Protein AF-D3JKY7-F1 (afdb_monomer)

Radius of gyration: 18.16 Å; Cα contacts (8 Å, |Δi|>4): 196; chains: 1; bounding box: 52×33×59 Å

InterPro domains:
  IPR005066 Moybdenum cofactor oxidoreductase, dimerisation [PF03404] (9-103)
  IPR008335 Eukaryotic molybdopterin oxidoreductase [PR00407] (11-23)
  IPR008335 Eukaryotic molybdopterin oxidoreductase [PR00407] (40-54)
  IPR008335 Eukaryotic molybdopterin oxidoreductase [PR00407] (54-66)
  IPR008335 Eukaryotic molybdopterin oxidoreductase [PR00407] (85-95)
  IPR014756 Immunoglobulin E-set [SSF81296] (13-99)

pLDDT: mean 76.81, std 24.16, range [24.81, 97.75]

Structure (mmCIF, N/CA/C/O backbone):
data_AF-D3JKY7-F1
#
_entry.id   AF-D3JKY7-F1
#
loop_
_atom_site.group_PDB
_atom_site.id
_atom_site.type_symbol
_atom_site.label_atom_id
_atom_site.label_alt_id
_atom_site.label_comp_id
_atom_site.label_asym_id
_atom_site.label_entity_id
_atom_site.label_seq_id
_atom_site.pdbx_PDB_ins_code
_atom_site.Cartn_x
_atom_site.Cartn_y
_atom_site.Cartn_z
_atom_site.occupancy
_atom_site.B_iso_or_equiv
_atom_site.auth_seq_id
_atom_site.auth_comp_id
_atom_site.auth_asym_id
_atom_site.auth_atom_id
_atom_site.pdbx_PDB_model_num
ATOM 1 N N . GLY A 1 1 ? -4.398 -18.332 -36.628 1.00 73.25 1 GLY A N 1
ATOM 2 C CA . GLY A 1 1 ? -3.665 -18.446 -35.353 1.00 73.25 1 GLY A CA 1
ATOM 3 C C . GLY A 1 1 ? -4.667 -18.460 -34.222 1.00 73.25 1 GLY A C 1
ATOM 4 O O . GLY A 1 1 ? -5.600 -17.669 -34.265 1.00 73.25 1 GLY A O 1
ATOM 5 N N . GLY A 1 2 ? -4.541 -19.395 -33.279 1.00 88.50 2 GLY A N 1
ATOM 6 C CA . GLY A 1 2 ? -5.416 -19.464 -32.102 1.00 88.50 2 GLY A CA 1
ATOM 7 C C . GLY A 1 2 ? -5.162 -18.329 -31.103 1.00 88.50 2 GLY A C 1
ATOM 8 O O . GLY A 1 2 ? -4.278 -17.499 -31.310 1.00 88.50 2 GLY A O 1
ATOM 9 N N . TRP A 1 3 ? -5.923 -18.322 -30.006 1.00 89.12 3 TRP A N 1
ATOM 10 C CA . TRP A 1 3 ? -5.875 -17.305 -28.944 1.00 89.12 3 TRP A CA 1
ATOM 11 C C . TRP A 1 3 ? -4.460 -16.945 -28.465 1.00 89.12 3 TRP A C 1
ATOM 13 O O . TRP A 1 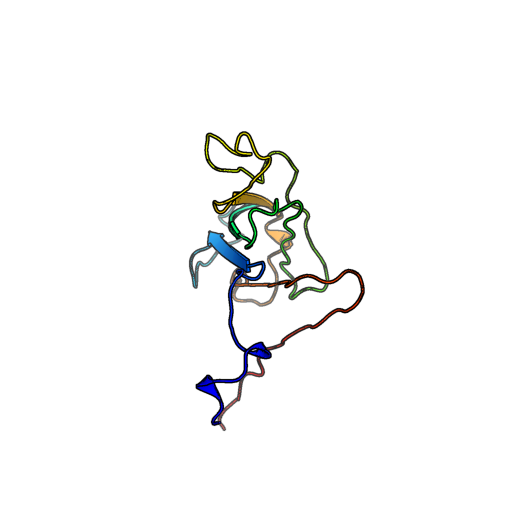3 ? -4.169 -15.771 -28.274 1.00 89.12 3 TRP A O 1
ATOM 23 N N . TRP A 1 4 ? -3.571 -17.935 -28.363 1.00 89.81 4 TRP A N 1
ATOM 24 C CA . TRP A 1 4 ? -2.210 -17.806 -27.829 1.00 89.81 4 TRP A CA 1
ATOM 25 C C . TRP A 1 4 ? -1.232 -16.963 -28.659 1.00 89.81 4 TRP A C 1
ATOM 27 O O . TRP A 1 4 ? -0.155 -16.644 -28.172 1.00 89.81 4 TRP A O 1
ATOM 37 N N . TYR A 1 5 ? -1.574 -16.613 -29.901 1.00 90.44 5 TYR A N 1
ATOM 38 C CA . TYR A 1 5 ? -0.668 -15.897 -30.813 1.00 90.44 5 TYR A CA 1
ATOM 39 C C . TYR A 1 5 ? -1.095 -14.453 -31.082 1.00 90.44 5 TYR A C 1
ATOM 41 O O . TYR A 1 5 ? -0.530 -13.797 -31.955 1.00 90.44 5 TYR A O 1
ATOM 49 N N . LYS A 1 6 ? -2.123 -13.964 -30.381 1.00 92.25 6 LYS A N 1
ATOM 50 C CA . LYS A 1 6 ? -2.589 -12.585 -30.519 1.00 92.25 6 LYS A CA 1
ATOM 51 C C . LYS A 1 6 ? -1.719 -11.670 -29.643 1.00 92.25 6 LYS A C 1
ATOM 53 O O . LYS A 1 6 ? -1.750 -11.831 -28.423 1.00 92.25 6 LYS A O 1
ATOM 58 N N . PRO A 1 7 ? -0.958 -10.727 -30.231 1.00 91.19 7 PRO A N 1
ATOM 59 C CA . PRO A 1 7 ? -0.037 -9.870 -29.481 1.00 91.19 7 PRO A CA 1
ATOM 60 C C . PRO A 1 7 ? -0.753 -8.988 -28.451 1.00 91.19 7 PRO A C 1
ATOM 62 O O . PRO A 1 7 ? -0.179 -8.687 -27.410 1.00 91.19 7 PRO A O 1
ATOM 65 N N . ASP A 1 8 ? -2.025 -8.665 -28.692 1.00 90.88 8 ASP A N 1
ATOM 66 C CA . ASP A 1 8 ? -2.865 -7.856 -27.800 1.00 90.88 8 ASP A CA 1
ATOM 67 C C . ASP A 1 8 ? -3.077 -8.481 -26.410 1.00 90.88 8 ASP A C 1
ATOM 69 O O . ASP A 1 8 ? -3.485 -7.792 -25.480 1.00 90.88 8 ASP A O 1
ATOM 73 N N . TYR A 1 9 ? -2.819 -9.785 -26.253 1.00 90.25 9 TYR A N 1
ATOM 74 C CA . TYR A 1 9 ? -2.988 -10.505 -24.985 1.00 90.25 9 TYR A CA 1
ATOM 75 C C . TYR A 1 9 ? -1.662 -10.798 -24.276 1.00 90.25 9 TYR A C 1
ATOM 77 O O . TYR A 1 9 ? -1.649 -11.492 -23.259 1.00 90.25 9 TYR A O 1
ATOM 85 N N . ILE A 1 10 ? -0.542 -10.284 -24.795 1.00 91.06 10 ILE A N 1
ATOM 86 C CA . ILE A 1 10 ? 0.754 -10.394 -24.126 1.00 91.06 10 ILE A CA 1
ATOM 87 C C . ILE A 1 10 ? 0.788 -9.396 -22.967 1.00 91.06 10 ILE A C 1
ATOM 89 O O . ILE A 1 10 ? 0.768 -8.181 -23.161 1.00 91.06 10 ILE A O 1
ATOM 93 N N . ILE A 1 11 ? 0.886 -9.919 -21.749 1.00 89.69 11 ILE A N 1
ATOM 94 C CA . ILE A 1 11 ? 1.051 -9.120 -20.536 1.00 89.69 11 ILE A CA 1
ATOM 95 C C . ILE A 1 11 ? 2.549 -8.892 -20.331 1.00 89.69 11 ILE A C 1
ATOM 97 O O . ILE A 1 11 ? 3.267 -9.805 -19.932 1.00 89.69 11 ILE A O 1
ATOM 101 N N . ASN A 1 12 ? 3.019 -7.681 -20.630 1.00 91.94 12 ASN A N 1
ATOM 102 C CA . ASN A 1 12 ? 4.411 -7.285 -20.386 1.00 91.94 12 ASN A CA 1
ATOM 103 C C . ASN A 1 12 ? 4.559 -6.581 -19.035 1.00 91.94 12 ASN A C 1
ATOM 105 O O . ASN A 1 12 ? 5.400 -6.948 -18.221 1.00 91.94 12 ASN A O 1
ATOM 109 N N . GLU A 1 13 ? 3.718 -5.574 -18.798 1.00 92.25 13 GLU A N 1
ATOM 110 C CA . GLU A 1 13 ? 3.752 -4.771 -17.583 1.00 92.25 13 GLU A CA 1
ATOM 111 C C . GLU A 1 13 ? 2.646 -5.196 -16.627 1.00 92.25 13 GLU A C 1
ATOM 113 O O . GLU A 1 13 ? 1.502 -5.399 -17.038 1.00 92.25 13 GLU A O 1
ATOM 118 N N . LEU A 1 14 ? 2.980 -5.277 -15.339 1.00 88.62 14 LEU A N 1
ATOM 119 C CA . LEU A 1 14 ? 1.982 -5.494 -14.298 1.00 88.62 14 LEU A CA 1
ATOM 120 C C . LEU A 1 14 ? 1.010 -4.308 -14.231 1.00 88.62 14 LEU A C 1
ATOM 122 O O . LEU A 1 14 ? 1.412 -3.139 -14.330 1.00 88.62 14 LEU A O 1
ATOM 126 N N . ASN A 1 15 ? -0.265 -4.617 -14.007 1.00 91.38 15 ASN A N 1
ATOM 127 C CA . ASN A 1 15 ? -1.246 -3.624 -13.592 1.00 91.38 15 ASN A CA 1
ATOM 128 C C . ASN A 1 15 ? -0.934 -3.131 -12.172 1.00 91.38 15 ASN A C 1
ATOM 130 O O . ASN A 1 15 ? -0.113 -3.709 -11.453 1.00 91.38 15 ASN A O 1
ATOM 134 N N . ILE A 1 16 ? -1.584 -2.040 -11.780 1.00 90.62 16 ILE A N 1
ATOM 135 C CA . ILE A 1 16 ? -1.522 -1.582 -10.396 1.00 90.62 16 ILE A CA 1
ATOM 136 C C . ILE A 1 16 ? -2.391 -2.484 -9.542 1.00 90.62 16 ILE A C 1
ATOM 138 O O . ILE A 1 16 ? -3.506 -2.820 -9.913 1.00 90.62 16 ILE A O 1
ATOM 142 N N . ASN A 1 17 ? -1.869 -2.896 -8.398 1.00 92.81 17 ASN A N 1
ATOM 143 C CA . ASN A 1 17 ? -2.588 -3.754 -7.476 1.00 92.81 17 ASN A CA 1
ATOM 144 C C . ASN A 1 17 ? -2.217 -3.392 -6.041 1.00 92.81 17 ASN A C 1
ATOM 146 O O . ASN A 1 17 ? -1.134 -2.870 -5.776 1.00 92.81 17 ASN A O 1
ATOM 150 N N . SER A 1 18 ? -3.119 -3.690 -5.116 1.00 93.38 18 SER A N 1
ATOM 151 C CA . SER A 1 18 ? -2.937 -3.487 -3.688 1.00 93.38 18 SER A CA 1
ATOM 152 C C . SER A 1 18 ? -3.655 -4.585 -2.915 1.00 93.38 18 SER A C 1
ATOM 154 O O . SER A 1 18 ? -4.693 -5.097 -3.349 1.00 93.38 18 SER A O 1
ATOM 156 N N . ALA A 1 19 ? -3.103 -4.946 -1.763 1.00 93.25 19 ALA A N 1
ATOM 157 C CA . ALA A 1 19 ? -3.724 -5.872 -0.834 1.00 93.25 19 ALA A CA 1
ATOM 158 C C . ALA A 1 19 ? -3.503 -5.421 0.609 1.00 93.25 19 ALA A C 1
ATOM 160 O O . ALA A 1 19 ? -2.458 -4.871 0.955 1.00 93.25 19 ALA A O 1
ATOM 161 N N . ILE A 1 20 ? -4.506 -5.694 1.438 1.00 92.81 20 ILE A N 1
ATOM 162 C CA . ILE A 1 20 ? -4.478 -5.482 2.884 1.00 92.81 20 ILE A CA 1
ATOM 163 C C . ILE A 1 20 ? -3.771 -6.686 3.520 1.00 92.81 20 ILE A C 1
ATOM 165 O O . ILE A 1 20 ? -4.128 -7.826 3.220 1.00 92.81 20 ILE A O 1
ATOM 169 N N . SER A 1 21 ? -2.772 -6.439 4.366 1.00 92.06 21 SER A N 1
ATOM 170 C CA . SER A 1 21 ? -2.093 -7.459 5.178 1.00 92.06 21 SER A CA 1
ATOM 171 C C . SER A 1 21 ? -2.602 -7.510 6.614 1.00 92.06 21 SER A C 1
ATOM 173 O O . SER A 1 21 ? -2.618 -8.590 7.199 1.00 92.06 21 SER A O 1
ATOM 175 N N . SER A 1 22 ? -3.009 -6.363 7.166 1.00 89.25 22 SER A N 1
ATOM 176 C CA . SER A 1 22 ? -3.681 -6.259 8.462 1.00 89.25 22 SER A CA 1
ATOM 177 C C . SER A 1 22 ? -4.914 -5.374 8.311 1.00 89.25 22 SER A C 1
ATOM 179 O O . SER A 1 22 ? -4.785 -4.265 7.776 1.00 89.25 22 SER A O 1
ATOM 181 N N . PRO A 1 23 ? -6.099 -5.824 8.739 1.00 89.38 23 PRO A N 1
ATOM 182 C CA . PRO A 1 23 ? -6.356 -7.039 9.517 1.00 89.38 23 PRO A CA 1
ATOM 183 C C . PRO A 1 23 ? -6.147 -8.339 8.748 1.00 89.38 23 PRO A C 1
ATOM 185 O O . PRO A 1 23 ? -6.231 -8.385 7.517 1.00 89.38 23 PRO A O 1
ATOM 188 N N . GLY A 1 24 ? -5.936 -9.414 9.504 1.00 84.25 24 GLY A N 1
ATOM 189 C CA . GLY A 1 24 ? -5.968 -10.770 8.981 1.00 84.25 24 GLY A CA 1
ATOM 190 C C . GLY A 1 24 ? -7.353 -11.146 8.444 1.00 84.25 24 GLY A C 1
ATOM 191 O O . GLY A 1 24 ? -8.388 -10.604 8.841 1.00 84.25 24 GLY A O 1
ATOM 192 N N . HIS A 1 25 ? -7.397 -12.120 7.533 1.00 80.25 25 HIS A N 1
ATOM 193 C CA . HIS A 1 25 ? -8.671 -12.633 7.035 1.00 80.25 25 HIS A CA 1
ATOM 194 C C . HIS A 1 25 ? -9.511 -13.209 8.184 1.00 80.25 25 HIS A C 1
ATOM 196 O O . HIS A 1 25 ? -9.107 -14.176 8.827 1.00 80.25 25 HIS A O 1
ATOM 202 N N . GLY A 1 26 ? -10.694 -12.631 8.407 1.00 77.75 26 GLY A N 1
ATOM 203 C CA . GLY A 1 26 ? -11.596 -13.052 9.479 1.00 77.75 26 GLY A CA 1
ATOM 204 C C . GLY A 1 26 ? -11.209 -12.540 10.867 1.00 77.75 26 GLY A C 1
ATOM 205 O O . GLY A 1 26 ? -11.767 -13.024 11.848 1.00 77.75 26 GLY A O 1
ATOM 206 N N . GLU A 1 27 ? -10.284 -11.581 10.966 1.00 80.75 27 GLU A N 1
ATOM 207 C CA . GLU A 1 27 ? -9.996 -10.903 12.228 1.00 80.75 27 GLU A CA 1
ATOM 208 C C . GLU A 1 27 ? -11.249 -10.194 12.759 1.00 80.75 27 GLU A C 1
ATOM 210 O O . GLU A 1 27 ? -11.989 -9.540 12.014 1.00 80.75 27 GLU A O 1
ATOM 215 N N . VAL A 1 28 ? -11.482 -10.355 14.061 1.00 81.12 28 VAL A N 1
ATOM 216 C CA . VAL A 1 28 ? -12.621 -9.783 14.777 1.00 81.12 28 VAL A CA 1
ATOM 217 C C . VAL A 1 28 ? -12.099 -8.742 15.752 1.00 81.12 28 VAL A C 1
ATOM 219 O O . VAL A 1 28 ? -11.252 -9.044 16.591 1.00 81.12 28 VAL A O 1
ATOM 222 N N . LEU A 1 29 ? -12.644 -7.530 15.660 1.00 77.12 29 LEU A N 1
ATOM 223 C CA . LEU A 1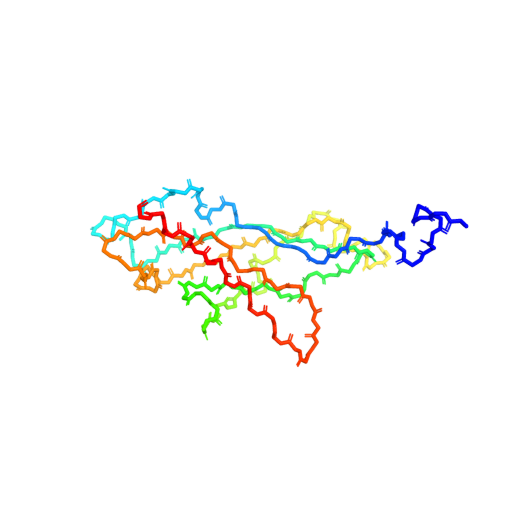 29 ? -12.359 -6.447 16.593 1.00 77.12 29 LEU A CA 1
ATOM 224 C C . LEU A 1 29 ? -13.529 -6.277 17.561 1.00 77.12 29 LEU A C 1
ATOM 226 O O . LEU A 1 29 ? -14.648 -5.939 17.162 1.00 77.12 29 LEU A O 1
ATOM 230 N N . TYR A 1 30 ? -13.266 -6.489 18.847 1.00 79.75 30 TYR A N 1
ATOM 231 C CA . TYR A 1 30 ? -14.221 -6.194 19.910 1.00 79.75 30 TYR A CA 1
ATOM 232 C C . TYR A 1 30 ? -14.169 -4.697 20.218 1.00 79.75 30 TYR A C 1
ATOM 234 O O . TYR A 1 30 ? -13.205 -4.238 20.822 1.00 79.75 30 TYR A O 1
ATOM 242 N N . LEU A 1 31 ? -15.190 -3.927 19.808 1.00 74.31 31 LEU A N 1
ATOM 243 C CA . LEU A 1 31 ? -15.161 -2.460 19.981 1.00 74.31 31 LEU A CA 1
ATOM 244 C C . LEU A 1 31 ? -15.043 -1.997 21.431 1.00 74.31 31 LEU A C 1
ATOM 246 O O . LEU A 1 31 ? -14.534 -0.910 21.673 1.00 74.31 31 LEU A O 1
ATOM 250 N N . ASP A 1 32 ? -15.509 -2.814 22.370 1.00 77.75 32 ASP A N 1
ATOM 251 C CA . ASP A 1 32 ? -15.464 -2.491 23.795 1.00 77.75 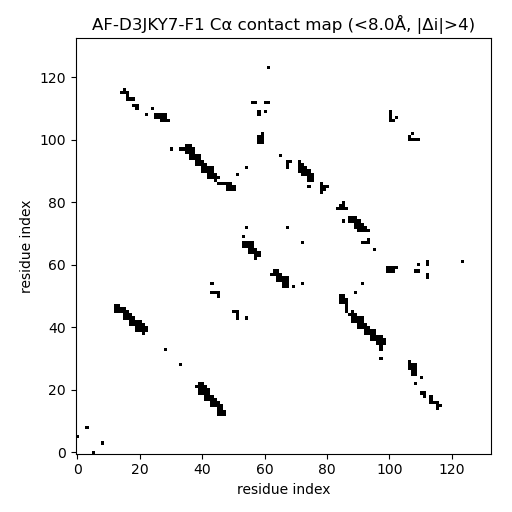32 ASP A CA 1
ATOM 252 C C . ASP A 1 32 ? -14.050 -2.680 24.378 1.00 77.75 32 ASP A C 1
ATOM 254 O O . ASP A 1 32 ? -13.742 -2.149 25.443 1.00 77.75 32 ASP A O 1
ATOM 258 N N . GLU A 1 33 ? -13.185 -3.419 23.675 1.00 79.00 33 GLU A N 1
ATOM 259 C CA . GLU A 1 33 ? -11.814 -3.740 24.090 1.00 79.00 33 GLU A CA 1
ATOM 260 C C . GLU A 1 33 ? -10.755 -3.064 23.211 1.00 79.00 33 GLU A C 1
ATOM 262 O O . GLU A 1 33 ? -9.630 -2.833 23.659 1.00 79.00 33 GLU A O 1
ATOM 267 N N . CYS A 1 34 ? -11.080 -2.739 21.959 1.00 73.12 34 CYS A N 1
ATOM 268 C CA . CYS A 1 34 ? -10.159 -2.039 21.080 1.00 73.12 34 CYS A CA 1
ATOM 269 C C . CYS A 1 34 ? -10.216 -0.524 21.313 1.00 73.12 34 CYS A C 1
ATOM 271 O O . CYS A 1 34 ? -11.244 0.048 21.676 1.00 73.12 34 CYS A O 1
ATOM 273 N N . GLY A 1 35 ? -9.08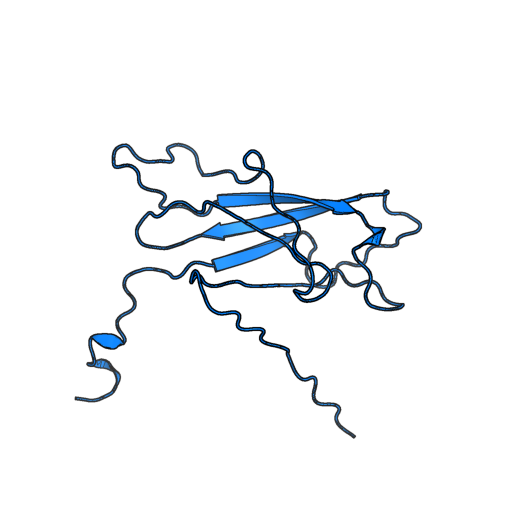7 0.140 21.075 1.00 84.50 35 GLY A N 1
ATOM 274 C CA . GLY A 1 35 ? -8.983 1.587 21.205 1.00 84.50 35 GLY A CA 1
ATOM 275 C C . GLY A 1 35 ? -9.878 2.363 20.225 1.00 84.50 35 GLY A C 1
ATOM 276 O O . GLY A 1 35 ? -10.532 1.788 19.349 1.00 84.50 35 GLY A O 1
ATOM 277 N N . PRO A 1 36 ? -9.868 3.705 20.322 1.00 89.38 36 PRO A N 1
ATOM 278 C CA . PRO A 1 36 ? -10.654 4.577 19.445 1.00 89.38 36 PRO A CA 1
ATOM 279 C C . PRO A 1 36 ? -10.243 4.487 17.967 1.00 89.38 36 PRO A C 1
ATOM 281 O O . PRO A 1 36 ? -10.980 4.950 17.095 1.00 89.38 36 PRO A O 1
ATOM 284 N N . THR A 1 37 ? -9.077 3.906 17.683 1.00 91.12 37 THR A N 1
ATOM 285 C CA . THR A 1 37 ? -8.536 3.741 16.338 1.00 91.12 37 THR A CA 1
ATOM 286 C C . THR A 1 37 ? -7.989 2.338 16.116 1.00 91.12 37 THR A C 1
ATOM 288 O O . THR A 1 37 ? -7.565 1.662 17.056 1.00 91.12 37 THR A O 1
ATOM 291 N N . TYR A 1 38 ? -7.929 1.946 14.847 1.00 89.31 38 TYR A N 1
ATOM 292 C CA . TYR A 1 38 ? -7.336 0.701 14.389 1.00 89.31 38 TYR A CA 1
ATOM 293 C C . TYR A 1 38 ? -6.318 0.977 13.278 1.00 89.31 38 TYR A C 1
ATOM 295 O O . TYR A 1 38 ? -6.584 1.762 12.366 1.00 89.31 38 TYR A O 1
ATOM 303 N N . GLU A 1 39 ? -5.146 0.348 13.370 1.00 92.94 39 GLU A N 1
ATOM 304 C CA . GLU A 1 39 ? -4.101 0.447 12.351 1.00 92.94 39 GLU A CA 1
ATOM 305 C C . GLU A 1 39 ? -4.282 -0.662 11.310 1.00 92.94 39 GLU A C 1
ATOM 307 O O . GLU A 1 39 ? -4.243 -1.853 11.620 1.00 92.94 39 GLU A O 1
ATOM 312 N N . MET A 1 40 ? -4.459 -0.261 10.056 1.00 93.81 40 MET A N 1
ATOM 313 C CA . MET A 1 40 ? -4.489 -1.148 8.903 1.00 93.81 40 MET A CA 1
ATOM 314 C C . MET A 1 40 ? -3.178 -1.039 8.136 1.00 93.81 40 MET A C 1
ATOM 316 O O . MET A 1 40 ? -2.626 0.051 7.974 1.00 93.81 40 MET A O 1
ATOM 320 N N . THR A 1 41 ? -2.713 -2.161 7.600 1.00 96.38 41 THR A N 1
ATOM 321 C CA . THR A 1 41 ? -1.487 -2.219 6.800 1.00 96.38 41 THR A CA 1
ATOM 322 C C . THR A 1 41 ? -1.699 -3.017 5.529 1.00 96.38 41 THR A C 1
ATOM 324 O O . THR A 1 41 ? -2.589 -3.868 5.440 1.00 96.38 41 THR A O 1
ATOM 327 N N . GLY A 1 42 ? -0.850 -2.772 4.541 1.00 95.94 42 GLY A N 1
ATOM 328 C CA . GLY A 1 42 ? -0.822 -3.551 3.318 1.00 95.94 42 GLY A CA 1
ATOM 329 C C . GLY A 1 42 ? 0.323 -3.166 2.406 1.00 95.94 42 GLY A C 1
ATOM 330 O O . GLY A 1 42 ? 1.267 -2.481 2.797 1.00 95.94 42 GLY A O 1
ATOM 331 N N . TYR A 1 43 ? 0.233 -3.627 1.165 1.00 96.25 43 TYR A N 1
ATOM 332 C CA . TYR A 1 43 ? 1.190 -3.293 0.122 1.00 96.25 43 TYR A CA 1
ATOM 333 C C . TYR A 1 43 ? 0.479 -2.904 -1.168 1.00 96.25 43 TYR A C 1
ATOM 335 O O . TYR A 1 43 ? -0.652 -3.322 -1.414 1.00 96.25 43 TYR A O 1
ATOM 343 N N . ALA A 1 44 ? 1.162 -2.140 -2.014 1.00 96.25 44 ALA A N 1
ATOM 344 C CA . ALA A 1 44 ? 0.739 -1.847 -3.377 1.00 96.25 44 ALA A CA 1
ATOM 345 C C . ALA A 1 44 ? 1.922 -1.947 -4.346 1.00 96.25 44 ALA A C 1
ATOM 347 O O . ALA A 1 44 ? 3.074 -1.770 -3.961 1.00 96.25 44 ALA A O 1
ATOM 348 N N . TYR A 1 45 ? 1.661 -2.249 -5.613 1.00 93.31 45 TYR A N 1
ATOM 349 C CA . TYR A 1 45 ? 2.682 -2.311 -6.658 1.00 93.31 45 TYR A CA 1
ATOM 350 C C . TYR A 1 45 ? 2.101 -1.933 -8.019 1.00 93.31 45 TYR A C 1
ATOM 352 O O . TYR A 1 45 ? 0.887 -1.919 -8.201 1.00 93.31 45 TYR A O 1
ATOM 360 N N . GLY A 1 46 ? 2.978 -1.659 -8.983 1.00 91.44 46 GLY A N 1
ATOM 361 C CA . GLY A 1 46 ? 2.629 -1.479 -10.390 1.00 91.44 46 GLY A CA 1
ATOM 362 C C . GLY A 1 46 ? 3.799 -1.84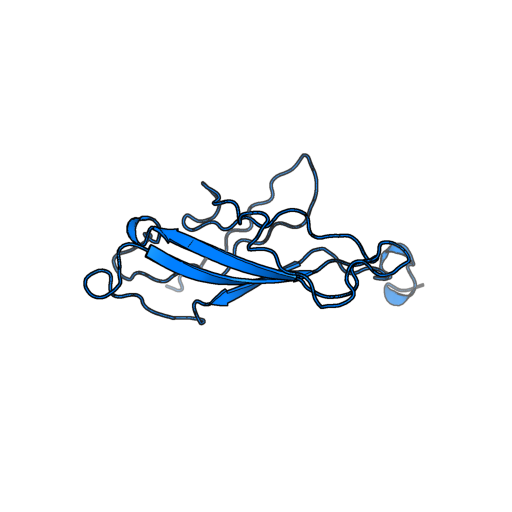4 -11.306 1.00 91.44 46 GLY A C 1
ATOM 363 O O . GLY A 1 46 ? 4.946 -1.910 -10.864 1.00 91.44 46 GLY A O 1
ATOM 364 N N . GLY A 1 47 ? 3.516 -2.106 -12.583 1.00 91.81 47 GLY A N 1
ATOM 365 C CA . GLY A 1 47 ? 4.533 -2.398 -13.600 1.00 91.81 47 GLY A CA 1
ATOM 366 C C . GLY A 1 47 ? 5.254 -1.159 -14.149 1.00 91.81 47 GLY A C 1
ATOM 367 O O . GLY A 1 47 ? 4.940 -0.014 -13.821 1.00 91.81 47 GLY A O 1
ATOM 368 N N . GLY A 1 48 ? 6.233 -1.376 -15.027 1.00 93.62 48 GLY A N 1
ATOM 369 C CA . GLY A 1 48 ? 6.938 -0.344 -15.802 1.00 93.62 48 GLY A CA 1
ATOM 370 C C . GLY A 1 48 ? 7.850 0.583 -14.995 1.00 93.62 48 GLY A C 1
ATOM 371 O O . GLY A 1 48 ? 8.349 1.592 -15.514 1.00 93.62 48 GLY A O 1
ATOM 372 N N . GLY A 1 49 ? 8.045 0.270 -13.713 1.00 94.50 49 GLY A N 1
ATOM 373 C CA . GLY A 1 49 ? 8.815 1.072 -12.772 1.00 94.50 49 GLY A CA 1
ATOM 374 C C . GLY A 1 49 ? 8.135 2.394 -12.410 1.00 94.50 49 GLY A C 1
ATOM 375 O O . GLY A 1 49 ? 8.835 3.368 -12.122 1.00 94.50 49 GLY A O 1
ATOM 376 N N . ARG A 1 50 ? 6.798 2.454 -12.484 1.00 94.44 50 ARG A N 1
ATOM 377 C CA . ARG A 1 50 ? 5.992 3.631 -12.128 1.00 94.44 50 ARG A CA 1
ATOM 378 C C . ARG A 1 50 ? 5.811 3.728 -10.612 1.00 94.44 50 ARG A C 1
ATOM 380 O O . ARG A 1 50 ? 5.618 2.722 -9.938 1.00 94.44 50 ARG A O 1
ATOM 387 N N . LYS A 1 51 ? 5.857 4.953 -10.083 1.00 94.69 51 LYS A N 1
ATOM 388 C CA . LYS A 1 51 ? 5.622 5.225 -8.660 1.00 94.69 51 LYS A CA 1
ATOM 389 C C . LYS A 1 51 ? 4.141 5.037 -8.320 1.00 94.69 51 LYS A C 1
ATOM 391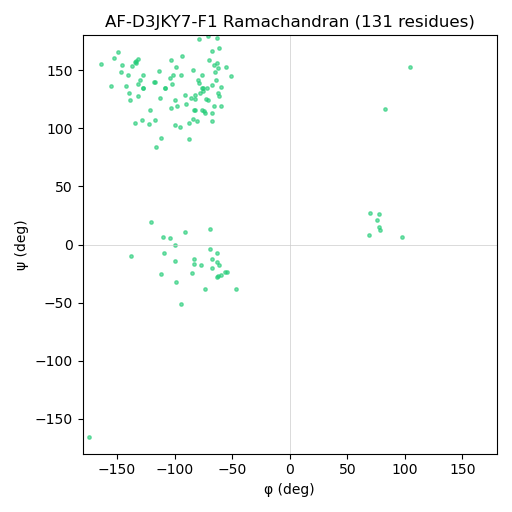 O O . LYS A 1 51 ? 3.292 5.597 -9.006 1.00 94.69 51 LYS A O 1
ATOM 396 N N . ILE A 1 52 ? 3.846 4.349 -7.217 1.00 93.62 52 ILE A N 1
ATOM 397 C CA . ILE A 1 52 ? 2.537 4.445 -6.559 1.00 93.62 52 ILE A CA 1
ATOM 398 C C . ILE A 1 52 ? 2.473 5.787 -5.833 1.00 93.62 52 ILE A C 1
ATOM 400 O O . ILE A 1 52 ? 3.250 6.037 -4.915 1.00 93.62 52 ILE A O 1
ATOM 404 N N . ILE A 1 53 ? 1.579 6.664 -6.281 1.00 90.56 53 ILE A N 1
ATOM 405 C CA . ILE A 1 53 ? 1.470 8.034 -5.759 1.00 90.56 53 ILE A CA 1
ATOM 406 C C . ILE A 1 53 ? 0.340 8.210 -4.749 1.00 90.56 53 ILE A C 1
ATOM 408 O O . ILE A 1 53 ? 0.283 9.241 -4.093 1.00 90.56 53 ILE A O 1
ATOM 412 N N . ARG A 1 54 ? -0.579 7.243 -4.653 1.00 93.75 54 ARG A N 1
ATOM 413 C CA . ARG A 1 54 ? -1.751 7.337 -3.786 1.00 93.75 54 ARG A CA 1
ATOM 414 C C . ARG A 1 54 ? -2.262 5.954 -3.408 1.00 93.75 54 ARG A C 1
ATOM 416 O O . ARG A 1 54 ? -2.387 5.090 -4.274 1.00 93.75 54 ARG A O 1
ATOM 423 N N . VAL A 1 55 ? -2.608 5.782 -2.138 1.00 95.25 55 VAL A N 1
ATOM 424 C CA . VAL A 1 55 ? -3.382 4.645 -1.634 1.00 95.25 55 VAL A CA 1
ATOM 425 C C . VAL A 1 55 ? -4.561 5.206 -0.850 1.00 95.25 55 VAL A C 1
ATOM 427 O O . VAL A 1 55 ? -4.403 6.142 -0.071 1.00 95.25 55 VAL A O 1
ATOM 430 N N . GLU A 1 56 ? -5.747 4.655 -1.082 1.00 94.88 56 GLU A N 1
ATOM 431 C CA . GLU A 1 56 ? -6.965 5.009 -0.358 1.00 94.88 56 GLU A CA 1
ATOM 432 C C . GLU A 1 56 ? -7.634 3.727 0.139 1.00 94.88 56 GLU A C 1
ATOM 434 O O . GLU A 1 56 ? -7.649 2.718 -0.569 1.00 94.88 56 GLU A O 1
ATOM 439 N N . VAL A 1 57 ? -8.191 3.767 1.347 1.00 90.62 57 VAL A N 1
ATOM 440 C CA . VAL A 1 57 ? -8.870 2.632 1.984 1.00 90.62 57 VAL A CA 1
ATOM 441 C C . VAL A 1 57 ? -10.327 2.987 2.233 1.00 90.62 57 VAL A C 1
ATOM 443 O O . VAL A 1 57 ? -10.642 4.104 2.628 1.00 90.62 57 VAL A O 1
ATOM 446 N N . THR A 1 58 ? -11.227 2.036 2.006 1.00 87.88 58 THR A N 1
ATOM 447 C CA . THR A 1 58 ? -12.652 2.188 2.302 1.00 87.88 58 THR A CA 1
ATOM 448 C C . THR A 1 58 ? -13.088 1.180 3.358 1.00 87.88 58 THR A C 1
ATOM 450 O O . THR A 1 58 ? -12.669 0.022 3.327 1.00 87.88 58 THR A O 1
ATOM 453 N N . LEU A 1 59 ? -13.940 1.630 4.278 1.00 85.81 59 LEU A N 1
ATOM 454 C CA . LEU A 1 59 ? -14.545 0.807 5.330 1.00 85.81 59 LEU A CA 1
ATOM 455 C C . LEU A 1 59 ? -16.042 0.565 5.096 1.00 85.81 59 LEU A C 1
ATOM 457 O O . LEU A 1 59 ? -16.663 -0.236 5.788 1.00 85.81 59 LEU A O 1
ATOM 461 N N . ASP A 1 60 ? -16.625 1.226 4.095 1.00 82.50 60 ASP A N 1
ATOM 462 C CA . ASP A 1 60 ? -18.067 1.257 3.846 1.00 82.50 60 ASP A CA 1
ATOM 463 C C . ASP A 1 60 ? -18.465 0.705 2.468 1.00 82.50 60 ASP A C 1
ATOM 465 O O . ASP A 1 60 ? -19.576 0.950 1.985 1.00 82.50 60 ASP A O 1
ATOM 469 N N . GLY A 1 61 ? -17.571 -0.076 1.854 1.00 81.62 61 GLY A N 1
ATOM 470 C CA . GLY A 1 61 ? -17.789 -0.692 0.546 1.00 81.62 61 GLY A CA 1
ATOM 471 C C . GLY A 1 61 ? -17.606 0.276 -0.624 1.00 81.62 61 GLY A C 1
ATOM 472 O O . GLY A 1 61 ? -18.199 0.073 -1.676 1.00 81.62 61 GLY A O 1
ATOM 473 N N . GLY A 1 62 ? -16.806 1.329 -0.453 1.00 82.00 62 GLY A N 1
ATOM 474 C CA . GLY A 1 62 ? -16.433 2.267 -1.513 1.00 82.00 62 GLY A CA 1
ATOM 475 C C . GLY A 1 62 ? -17.254 3.554 -1.560 1.00 82.00 62 GLY A C 1
ATOM 476 O O . GLY A 1 62 ? -17.050 4.358 -2.476 1.00 82.00 62 GLY A O 1
ATOM 477 N N . LYS A 1 63 ? -18.143 3.795 -0.587 1.00 82.62 63 LYS A N 1
ATOM 478 C CA . LYS A 1 63 ? -18.942 5.030 -0.515 1.00 82.62 63 LYS A CA 1
ATOM 479 C C . LYS A 1 63 ? -18.073 6.211 -0.082 1.00 82.62 63 LYS A C 1
ATOM 481 O O . LYS A 1 63 ? -18.208 7.299 -0.641 1.00 82.62 63 LYS A O 1
ATOM 486 N N . SER A 1 64 ? -17.149 5.976 0.846 1.00 83.31 64 SER A N 1
ATOM 487 C CA . SER A 1 64 ? -16.125 6.919 1.288 1.00 83.31 64 SER A CA 1
ATOM 488 C C . SER A 1 64 ? -14.739 6.269 1.318 1.00 83.31 64 SER A C 1
ATOM 490 O O . SER A 1 64 ? -14.594 5.044 1.271 1.00 83.31 64 SER A O 1
ATOM 492 N N . TRP A 1 65 ? -13.711 7.118 1.298 1.00 87.88 65 TRP A N 1
ATOM 493 C CA . TRP A 1 65 ? -12.316 6.720 1.134 1.00 87.88 65 TRP A CA 1
ATOM 494 C C . TRP A 1 65 ? -11.426 7.553 2.056 1.00 87.88 65 TRP A C 1
ATOM 496 O O . TRP A 1 65 ? -11.515 8.780 2.067 1.00 87.88 65 TRP A O 1
ATOM 506 N N . HIS A 1 66 ? -10.557 6.878 2.799 1.00 88.62 66 HIS A N 1
ATOM 507 C CA . HIS A 1 66 ? -9.544 7.469 3.661 1.00 88.62 66 HIS A CA 1
ATOM 508 C C . HIS A 1 66 ? -8.204 7.453 2.928 1.00 88.62 66 HIS A C 1
ATOM 510 O O . HIS A 1 66 ? -7.750 6.400 2.474 1.00 88.62 66 HIS A O 1
ATOM 516 N N . LEU A 1 67 ? -7.583 8.622 2.793 1.00 94.56 67 LEU A N 1
ATOM 517 C CA . LEU A 1 67 ? -6.291 8.777 2.135 1.00 94.56 67 LEU A CA 1
ATOM 518 C C . LEU A 1 67 ? -5.159 8.331 3.066 1.00 94.56 67 LEU A C 1
ATOM 520 O O . LEU A 1 67 ? -5.078 8.790 4.203 1.00 94.56 67 LEU A O 1
ATOM 524 N N . VAL A 1 68 ? -4.265 7.478 2.564 1.00 94.25 68 VAL A N 1
ATOM 525 C CA . VAL A 1 68 ? -2.989 7.197 3.229 1.00 94.25 68 VAL A CA 1
ATOM 526 C C . VAL A 1 68 ? -2.075 8.408 3.057 1.00 94.25 68 VAL A C 1
ATOM 528 O O . VAL A 1 68 ? -1.829 8.843 1.934 1.00 94.25 68 VAL A O 1
ATOM 531 N N . GLU A 1 69 ? -1.564 8.941 4.163 1.00 94.19 69 GLU A N 1
ATOM 532 C CA . GLU A 1 69 ? -0.656 10.090 4.152 1.00 94.19 69 GLU A CA 1
ATOM 533 C C . GLU A 1 69 ? 0.681 9.765 3.460 1.00 94.19 69 GLU A C 1
ATOM 535 O O . GLU A 1 69 ? 1.185 8.644 3.551 1.00 94.19 69 GLU A O 1
ATOM 540 N N . ASP A 1 70 ? 1.300 10.764 2.819 1.00 83.94 70 ASP A N 1
ATOM 541 C CA . ASP A 1 70 ? 2.518 10.612 2.000 1.00 83.94 70 ASP A CA 1
ATOM 542 C C . ASP A 1 70 ? 3.715 9.982 2.746 1.00 83.94 70 ASP A C 1
ATOM 544 O O . ASP A 1 70 ? 4.592 9.389 2.119 1.00 83.94 70 ASP A O 1
ATOM 548 N N . GLY A 1 71 ? 3.757 10.079 4.081 1.00 91.19 71 GLY A N 1
ATOM 549 C CA . GLY A 1 71 ? 4.787 9.455 4.924 1.00 91.19 71 GLY A CA 1
ATOM 550 C C . GLY A 1 71 ? 4.533 7.982 5.254 1.00 91.19 71 GLY A C 1
ATOM 551 O O . GLY A 1 71 ? 5.460 7.269 5.636 1.00 91.19 71 GLY A O 1
ATOM 552 N N . ASN A 1 72 ? 3.300 7.514 5.068 1.00 95.81 72 ASN A N 1
ATOM 553 C CA . ASN A 1 72 ? 2.896 6.153 5.387 1.00 95.81 72 ASN A CA 1
ATOM 554 C C . ASN A 1 72 ? 2.863 5.244 4.160 1.00 95.81 72 ASN A C 1
ATOM 556 O O . ASN A 1 72 ? 2.583 4.064 4.319 1.00 95.81 72 ASN A O 1
ATOM 560 N N . VAL A 1 73 ? 3.181 5.752 2.962 1.00 95.75 73 VAL A N 1
ATOM 561 C CA . VAL A 1 73 ? 3.486 4.939 1.775 1.00 95.75 73 VAL A CA 1
ATOM 562 C C . VAL A 1 73 ? 5.002 4.850 1.615 1.00 95.75 73 VAL A C 1
ATOM 564 O O . VAL A 1 73 ? 5.660 5.781 1.153 1.00 95.75 73 VAL A O 1
ATOM 567 N N . THR A 1 74 ? 5.580 3.714 1.992 1.00 96.06 74 THR A N 1
ATOM 568 C CA . THR A 1 74 ? 7.034 3.527 2.048 1.00 96.06 74 THR A CA 1
ATOM 569 C C . THR A 1 74 ? 7.523 2.611 0.933 1.00 96.06 74 THR A C 1
ATOM 571 O O . THR A 1 74 ? 6.946 1.560 0.662 1.00 96.06 74 THR A O 1
ATOM 574 N N . HIS A 1 75 ? 8.604 3.008 0.261 1.00 94.88 75 HIS A N 1
ATOM 575 C CA . HIS A 1 75 ? 9.226 2.223 -0.806 1.00 94.88 75 HIS A CA 1
ATOM 576 C C . HIS A 1 75 ? 10.504 1.523 -0.319 1.00 94.88 75 HIS A C 1
ATOM 578 O O . HIS A 1 75 ? 11.122 1.981 0.645 1.00 94.88 75 HIS A O 1
ATOM 584 N N . PRO A 1 76 ? 10.951 0.450 -0.996 1.00 94.44 76 PRO A N 1
ATOM 585 C CA . PRO A 1 76 ? 12.163 -0.259 -0.622 1.00 94.44 76 PRO A CA 1
ATOM 586 C C . PRO A 1 76 ? 13.396 0.648 -0.733 1.00 94.44 76 PRO A C 1
ATOM 588 O O . PRO A 1 76 ? 13.425 1.539 -1.593 1.00 94.44 76 PRO A O 1
ATOM 591 N N . PRO A 1 77 ? 14.448 0.399 0.066 1.00 95.00 77 PRO A N 1
ATOM 592 C CA . PRO A 1 77 ? 15.711 1.119 -0.051 1.00 95.00 77 PRO A CA 1
ATOM 593 C C . PRO A 1 77 ? 16.250 1.121 -1.487 1.00 95.00 77 PRO A C 1
ATOM 595 O O . PRO A 1 77 ? 16.102 0.145 -2.221 1.00 95.00 77 PRO A O 1
ATOM 598 N N . GLY A 1 78 ? 16.886 2.223 -1.892 1.00 93.19 78 GLY A N 1
ATOM 599 C CA . GLY A 1 78 ? 17.381 2.388 -3.265 1.00 93.19 78 GLY A CA 1
ATOM 600 C C . GLY A 1 78 ? 16.298 2.749 -4.290 1.00 93.19 78 GLY A C 1
ATOM 601 O O . GLY A 1 78 ? 16.544 2.647 -5.492 1.00 93.19 78 GLY A O 1
ATOM 602 N N . THR A 1 79 ? 15.118 3.172 -3.822 1.00 94.12 79 THR A N 1
ATOM 603 C CA . THR A 1 79 ? 14.014 3.665 -4.653 1.00 94.12 79 THR A CA 1
ATOM 604 C C . THR A 1 79 ? 13.849 5.191 -4.498 1.00 94.12 79 THR A C 1
ATOM 606 O O . THR A 1 79 ? 13.820 5.673 -3.367 1.00 94.12 79 THR A O 1
ATOM 609 N N . PRO A 1 80 ? 13.681 5.961 -5.591 1.00 96.06 80 PRO A N 1
ATOM 610 C CA . PRO A 1 80 ? 13.799 5.507 -6.973 1.00 96.06 80 PRO A CA 1
ATOM 611 C C . PRO A 1 80 ? 15.230 5.078 -7.303 1.00 96.06 80 PRO A C 1
ATOM 613 O O . PRO A 1 80 ? 16.193 5.565 -6.712 1.00 96.06 80 PRO A O 1
ATOM 616 N N . THR A 1 81 ? 15.372 4.193 -8.289 1.00 96.62 81 THR A N 1
ATOM 617 C CA . THR A 1 81 ? 16.691 3.899 -8.865 1.00 96.62 81 THR A CA 1
ATOM 618 C C . THR A 1 81 ? 17.292 5.157 -9.503 1.00 96.62 81 THR A C 1
ATOM 620 O O . THR A 1 81 ? 16.584 6.132 -9.761 1.00 96.62 81 THR A O 1
ATOM 623 N N . ALA A 1 82 ? 18.579 5.123 -9.867 1.00 96.81 82 ALA A N 1
ATOM 624 C CA . ALA A 1 82 ? 19.226 6.227 -10.590 1.00 96.81 82 ALA A CA 1
ATOM 625 C C . ALA A 1 82 ? 18.500 6.626 -11.897 1.00 96.81 82 ALA A C 1
ATOM 627 O O . ALA A 1 82 ? 18.608 7.763 -12.341 1.00 96.81 82 ALA A O 1
ATOM 628 N N . ALA A 1 83 ? 17.728 5.709 -12.491 1.00 96.38 83 ALA A N 1
ATOM 629 C CA . ALA A 1 83 ? 16.903 5.951 -13.676 1.00 96.38 83 ALA A CA 1
ATOM 630 C C . ALA A 1 83 ? 15.463 6.413 -13.352 1.00 96.38 83 ALA A C 1
ATOM 632 O O . ALA A 1 83 ? 14.601 6.407 -14.231 1.00 96.38 83 ALA A O 1
ATOM 633 N N . GLY A 1 84 ? 15.166 6.757 -12.096 1.00 96.62 84 GLY A N 1
ATOM 634 C CA . GLY A 1 84 ? 13.845 7.219 -11.668 1.00 96.62 84 GLY A CA 1
ATOM 635 C C . GLY A 1 84 ? 12.794 6.112 -11.531 1.00 96.62 84 GLY A C 1
ATOM 636 O O . GLY A 1 84 ? 11.603 6.401 -11.624 1.00 96.62 84 GLY A O 1
ATOM 637 N N . LYS A 1 85 ? 13.198 4.841 -11.370 1.00 96.94 85 LYS A N 1
ATOM 638 C CA . LYS A 1 85 ? 12.272 3.693 -11.408 1.00 96.94 85 LYS A CA 1
ATOM 639 C C . LYS A 1 85 ? 11.903 3.151 -10.029 1.00 96.94 85 LYS A C 1
ATOM 641 O O . LYS A 1 85 ? 12.738 3.102 -9.130 1.00 96.94 85 LYS A O 1
ATOM 646 N N . TYR A 1 86 ? 10.662 2.677 -9.928 1.00 96.00 86 TYR A N 1
ATOM 647 C CA . TYR A 1 86 ? 10.043 2.057 -8.755 1.00 96.00 86 TYR A CA 1
ATOM 648 C C . TYR A 1 86 ? 9.692 0.597 -9.067 1.00 96.00 86 TYR A C 1
ATOM 650 O O . TYR A 1 86 ? 8.585 0.301 -9.501 1.00 96.00 86 TYR A O 1
ATOM 658 N N . TRP A 1 87 ? 10.659 -0.313 -8.930 1.00 94.06 87 TRP A N 1
ATOM 659 C CA . TRP A 1 87 ? 10.476 -1.722 -9.322 1.00 94.06 87 TRP A CA 1
ATOM 660 C C . TRP A 1 87 ? 9.826 -2.597 -8.251 1.00 94.06 87 TRP A C 1
ATOM 662 O O . TRP A 1 87 ? 9.263 -3.639 -8.571 1.00 94.06 87 TRP A O 1
ATOM 672 N N . GLY A 1 88 ? 9.942 -2.201 -6.984 1.00 92.69 88 GLY A N 1
ATOM 673 C CA . GLY A 1 88 ? 9.358 -2.930 -5.866 1.00 92.69 88 GLY A CA 1
ATOM 674 C C . GLY A 1 88 ? 7.974 -2.415 -5.483 1.00 92.69 88 GLY A C 1
ATOM 675 O O . GLY A 1 88 ? 7.606 -1.280 -5.788 1.00 92.69 88 GLY A O 1
ATOM 676 N N . TRP A 1 89 ? 7.246 -3.248 -4.744 1.00 93.44 89 TRP A N 1
ATOM 677 C CA . TRP A 1 89 ? 6.072 -2.837 -3.975 1.00 93.44 89 TRP A CA 1
ATOM 678 C C . TRP A 1 89 ? 6.380 -1.691 -2.999 1.00 93.44 89 TRP A C 1
ATOM 680 O O . TRP A 1 89 ? 7.511 -1.557 -2.536 1.00 93.44 89 TRP A O 1
ATOM 690 N N . CYS A 1 90 ? 5.382 -0.878 -2.662 1.00 95.25 90 CYS A N 1
ATOM 691 C CA . CYS A 1 90 ? 5.388 -0.068 -1.449 1.00 95.25 90 CYS A CA 1
ATOM 692 C C . CYS A 1 90 ? 4.571 -0.745 -0.353 1.00 95.25 90 CYS A C 1
ATOM 694 O O . CYS A 1 90 ? 3.635 -1.491 -0.642 1.00 95.25 90 CYS A O 1
ATOM 696 N N . LEU A 1 91 ? 4.917 -0.456 0.896 1.00 97.56 91 LEU A N 1
ATOM 697 C CA . LEU A 1 91 ? 4.069 -0.745 2.043 1.00 97.56 91 LEU A CA 1
ATOM 698 C C . LEU A 1 91 ? 3.246 0.495 2.360 1.00 97.56 91 LEU A C 1
ATOM 700 O O . LEU A 1 91 ? 3.732 1.614 2.189 1.00 97.56 91 LEU A O 1
ATOM 704 N N . TRP A 1 92 ? 2.019 0.298 2.819 1.00 97.75 92 TRP A N 1
ATOM 705 C CA . TRP A 1 92 ? 1.175 1.376 3.303 1.00 97.75 92 TRP A CA 1
ATOM 706 C C . TRP A 1 92 ? 0.631 1.065 4.696 1.00 97.75 92 TRP A C 1
ATOM 708 O O . TRP A 1 92 ? 0.336 -0.091 5.004 1.00 97.75 92 TRP A O 1
ATOM 718 N N . THR A 1 93 ? 0.475 2.108 5.509 1.00 97.25 93 THR A N 1
ATOM 719 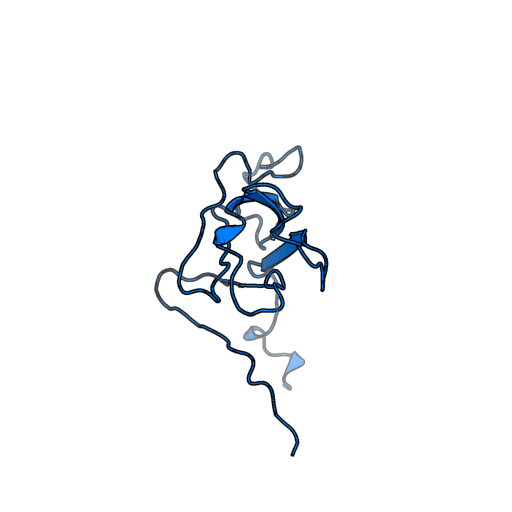C CA . THR A 1 93 ? -0.144 2.043 6.840 1.00 97.25 93 THR A CA 1
ATOM 720 C C . THR A 1 93 ? -1.172 3.159 6.981 1.00 97.25 93 THR A C 1
ATOM 722 O O . THR A 1 93 ? -0.924 4.289 6.571 1.00 97.25 93 THR A O 1
ATOM 725 N N . ILE A 1 94 ? -2.334 2.874 7.562 1.00 95.38 94 ILE A N 1
ATOM 726 C CA . ILE A 1 94 ? -3.338 3.895 7.866 1.00 95.38 94 ILE A CA 1
ATOM 727 C C . ILE A 1 94 ? -4.023 3.608 9.190 1.00 95.38 94 ILE A C 1
ATOM 729 O O . ILE A 1 94 ? -4.418 2.481 9.471 1.00 95.38 94 ILE A O 1
ATOM 733 N N . THR A 1 95 ? -4.199 4.658 9.981 1.00 94.25 95 THR A N 1
ATOM 734 C CA . THR A 1 95 ? -4.971 4.609 11.217 1.00 94.25 95 THR A CA 1
ATOM 735 C C . THR A 1 95 ? -6.371 5.128 10.935 1.00 94.25 95 THR A C 1
ATOM 737 O O . THR A 1 95 ? -6.536 6.279 10.532 1.00 94.25 95 THR A O 1
ATOM 740 N N . VAL A 1 96 ? -7.379 4.287 11.145 1.00 89.56 96 VAL A N 1
ATOM 741 C CA . VAL A 1 96 ? -8.791 4.629 10.934 1.00 89.56 96 VAL A CA 1
ATOM 742 C C . VAL A 1 96 ? -9.553 4.647 12.260 1.00 89.56 96 VAL A C 1
ATOM 744 O O . VAL A 1 96 ? -9.197 3.895 13.174 1.00 89.56 96 VAL A O 1
ATOM 747 N N . PRO A 1 97 ? -10.596 5.481 12.411 1.00 88.12 97 PRO A N 1
ATOM 748 C CA . PRO A 1 97 ? -11.466 5.423 13.578 1.00 88.12 97 PRO A CA 1
ATOM 749 C C . PRO A 1 97 ? -12.176 4.073 13.641 1.00 88.12 97 PRO A C 1
ATOM 751 O O . PRO A 1 97 ? -12.807 3.650 12.676 1.00 88.12 97 PRO A O 1
ATOM 754 N N . THR A 1 98 ? -12.146 3.405 14.791 1.00 85.19 98 THR A N 1
ATOM 755 C CA . THR A 1 98 ? -12.789 2.088 14.911 1.00 85.19 98 THR A CA 1
ATOM 756 C C . THR A 1 98 ? -14.319 2.173 14.804 1.00 85.19 98 THR A C 1
ATOM 758 O O . THR A 1 98 ? -14.990 1.194 14.476 1.00 85.19 98 THR A O 1
ATOM 761 N N . ALA A 1 99 ? -14.886 3.359 15.044 1.00 79.69 99 ALA A N 1
ATOM 762 C CA . ALA A 1 99 ? -16.302 3.643 14.822 1.00 79.69 99 ALA A CA 1
ATOM 763 C C . ALA A 1 99 ? -16.714 3.520 13.341 1.00 79.69 99 ALA A C 1
ATOM 765 O O . ALA A 1 99 ? -17.861 3.170 13.063 1.00 79.69 99 ALA A O 1
ATOM 766 N N . ASP A 1 100 ? -15.782 3.748 12.410 1.00 73.75 100 ASP A N 1
ATOM 767 C CA . ASP A 1 100 ? -16.044 3.725 10.968 1.00 73.75 100 ASP A CA 1
ATOM 768 C C . ASP A 1 100 ? -16.013 2.295 10.394 1.00 73.75 100 ASP A C 1
ATOM 770 O O . ASP A 1 100 ? -16.509 2.051 9.297 1.00 73.75 100 ASP A O 1
ATOM 774 N N . SER A 1 101 ? -15.526 1.310 11.159 1.00 65.75 101 SER A N 1
ATOM 775 C CA . SER A 1 101 ? -15.460 -0.118 10.796 1.00 65.75 101 SER A CA 1
ATOM 776 C C . SER A 1 101 ? -16.833 -0.822 10.723 1.00 65.75 101 SER A C 1
ATOM 778 O O . SER A 1 101 ? -16.916 -2.052 10.750 1.00 65.75 101 SER A O 1
ATOM 780 N N . ALA A 1 102 ? -17.938 -0.073 10.709 1.00 54.09 102 ALA A N 1
ATOM 781 C CA . ALA A 1 102 ? -19.276 -0.575 10.993 1.00 54.09 102 ALA A CA 1
ATOM 782 C C . ALA A 1 102 ? -20.075 -0.956 9.733 1.00 54.09 102 ALA A C 1
ATOM 784 O O . ALA A 1 102 ? -20.752 -0.123 9.134 1.00 54.09 102 ALA A O 1
ATOM 785 N N . GLN A 1 103 ? -20.138 -2.258 9.431 1.00 50.25 103 GLN A N 1
ATOM 786 C CA . GLN A 1 103 ? -21.338 -2.873 8.846 1.00 50.25 103 GLN A CA 1
ATOM 787 C C . GLN A 1 103 ? -21.661 -4.197 9.567 1.00 50.25 103 GLN A C 1
ATOM 789 O O . GLN A 1 103 ? -21.015 -5.212 9.336 1.00 50.25 103 GLN A O 1
ATOM 794 N N . GLY A 1 104 ? -22.691 -4.180 10.427 1.00 39.03 104 GLY A N 1
ATOM 795 C CA . GLY A 1 104 ? -23.307 -5.373 11.032 1.00 39.03 104 GLY A CA 1
ATOM 796 C C . GLY A 1 104 ? -22.953 -5.656 12.502 1.00 39.03 104 GLY A C 1
ATOM 797 O O . GLY A 1 104 ? -21.889 -5.294 12.992 1.00 39.03 104 GLY A O 1
ATOM 798 N N . HIS A 1 105 ? -23.873 -6.327 13.210 1.00 32.56 105 HIS A N 1
ATOM 799 C CA . HIS A 1 105 ? -23.777 -6.743 14.626 1.00 32.56 105 HIS A CA 1
ATOM 800 C C . HIS A 1 105 ? -22.626 -7.747 14.897 1.00 32.56 105 HIS A C 1
ATOM 802 O O . HIS A 1 105 ? -22.313 -8.049 16.046 1.00 32.56 105 HIS A O 1
ATOM 808 N N . GLU A 1 106 ? -21.984 -8.225 13.827 1.00 35.22 106 GLU A N 1
ATOM 809 C CA . GLU A 1 106 ? -20.706 -8.927 13.790 1.00 35.22 106 GLU A CA 1
ATOM 810 C C . GLU A 1 106 ? -19.741 -8.053 12.979 1.00 35.22 106 GLU A C 1
ATOM 812 O O . GLU A 1 106 ? -19.890 -7.886 11.768 1.00 35.22 106 GLU A O 1
ATOM 817 N N . ARG A 1 107 ? -18.788 -7.425 13.666 1.00 51.22 107 ARG A N 1
ATOM 818 C CA . ARG A 1 107 ? -17.917 -6.404 13.082 1.00 51.22 107 ARG A CA 1
ATOM 819 C C . ARG A 1 107 ? -16.708 -7.082 12.451 1.00 51.22 107 ARG A C 1
ATOM 821 O O . ARG A 1 107 ? -15.713 -7.357 13.114 1.00 51.22 107 ARG A O 1
ATOM 828 N N . ARG A 1 108 ? -16.836 -7.405 11.166 1.00 44.62 108 ARG A N 1
ATOM 829 C CA . ARG A 1 108 ? -15.738 -7.898 10.332 1.00 44.62 108 ARG A CA 1
ATOM 830 C C . ARG A 1 108 ? -15.081 -6.706 9.666 1.00 44.62 108 ARG A C 1
ATOM 832 O O . ARG A 1 108 ? -15.771 -5.918 9.025 1.00 44.62 108 ARG A O 1
ATOM 839 N N . VAL A 1 109 ? -13.764 -6.586 9.776 1.00 46.72 109 VAL A N 1
ATOM 840 C CA . VAL A 1 109 ? -13.063 -5.562 9.002 1.00 46.72 109 VAL A CA 1
ATOM 841 C C . VAL A 1 109 ? -13.089 -5.989 7.531 1.00 46.72 109 VAL A C 1
ATOM 843 O O . VAL A 1 109 ? -12.718 -7.131 7.225 1.00 46.72 109 VAL A O 1
ATOM 846 N N . PRO A 1 110 ? -13.591 -5.145 6.612 1.00 48.19 110 PRO A N 1
ATOM 847 C CA . PRO A 1 110 ? -13.737 -5.541 5.225 1.00 48.19 110 PRO A CA 1
ATOM 848 C C . PRO A 1 110 ? -12.373 -5.882 4.627 1.00 48.19 110 PRO A C 1
ATOM 850 O O . PRO A 1 110 ? -11.424 -5.101 4.666 1.00 48.19 110 PRO A O 1
ATOM 853 N N . SER A 1 111 ? -12.296 -7.071 4.031 1.00 40.19 111 SER A N 1
ATOM 854 C CA . SER A 1 111 ? -11.220 -7.391 3.106 1.00 40.19 111 SER A CA 1
ATOM 855 C C . SER A 1 111 ? -11.593 -6.820 1.738 1.00 40.19 111 SER A C 1
ATOM 857 O O . SER A 1 111 ? -12.550 -7.269 1.115 1.00 40.19 111 SER A O 1
ATOM 859 N N . LEU A 1 112 ? -10.773 -5.863 1.289 1.00 40.81 112 LEU A N 1
ATOM 860 C CA . LEU A 1 112 ? -10.599 -5.410 -0.095 1.00 40.81 112 LEU A CA 1
ATOM 861 C C . LEU A 1 112 ? -11.608 -4.383 -0.659 1.00 40.81 112 LEU A C 1
ATOM 863 O O . LEU A 1 112 ? -12.756 -4.696 -0.954 1.00 40.81 112 LEU A O 1
ATOM 867 N N . GLY A 1 113 ? -11.087 -3.198 -0.996 1.00 38.00 113 GLY A N 1
ATOM 868 C CA . GLY A 1 113 ? -11.557 -2.370 -2.110 1.00 38.00 113 GLY A CA 1
ATOM 869 C C . GLY A 1 113 ? -10.385 -2.127 -3.065 1.00 38.00 113 GLY A C 1
ATOM 870 O O . GLY A 1 113 ? -9.484 -1.359 -2.743 1.00 38.00 113 GLY A O 1
ATOM 871 N N . ARG A 1 114 ? -10.343 -2.824 -4.209 1.00 41.12 114 ARG A N 1
ATOM 872 C CA . ARG A 1 114 ? -9.363 -2.559 -5.281 1.00 41.12 114 ARG A CA 1
ATOM 873 C C . ARG A 1 114 ? -9.819 -1.343 -6.085 1.00 41.12 114 ARG A C 1
ATOM 875 O O . ARG A 1 114 ? -10.988 -1.271 -6.450 1.00 41.12 114 ARG A O 1
ATOM 882 N N . ARG A 1 115 ? -8.892 -0.456 -6.450 1.00 41.19 115 ARG A N 1
ATOM 883 C CA . ARG A 1 115 ? -9.028 0.376 -7.653 1.00 41.19 115 ARG A CA 1
ATOM 884 C C . ARG A 1 115 ? -7.840 0.120 -8.573 1.00 41.19 115 ARG A C 1
ATOM 886 O O . ARG A 1 115 ? -6.708 0.422 -8.205 1.00 41.19 115 ARG A O 1
ATOM 893 N N . ASP A 1 116 ? -8.127 -0.430 -9.748 1.00 34.06 116 ASP A N 1
ATOM 894 C CA . ASP A 1 116 ? -7.276 -0.314 -10.932 1.00 34.06 116 ASP A CA 1
ATOM 895 C C . ASP A 1 116 ? -7.467 1.107 -11.526 1.00 34.06 116 ASP A C 1
ATOM 897 O O . ASP A 1 116 ? -8.543 1.696 -11.412 1.00 34.06 116 ASP A O 1
ATOM 901 N N . GLU A 1 117 ? -6.419 1.708 -12.094 1.00 36.31 117 GLU A N 1
ATOM 902 C CA . GLU A 1 117 ? -6.429 3.099 -12.585 1.00 36.31 117 GLU A CA 1
ATOM 903 C C . GLU A 1 117 ? -7.331 3.340 -13.816 1.00 36.31 117 GLU A C 1
ATOM 905 O O . GLU A 1 117 ? -7.246 2.601 -14.789 1.00 36.31 117 GLU A O 1
ATOM 910 N N . HIS A 1 118 ? -8.079 4.458 -13.815 1.00 27.31 118 HIS A N 1
ATOM 911 C CA . HIS A 1 118 ? -8.120 5.496 -14.870 1.00 27.31 118 HIS A CA 1
ATOM 912 C C . HIS A 1 118 ? -8.785 6.793 -14.323 1.00 27.31 118 HIS A C 1
ATOM 914 O O . HIS A 1 118 ? -9.571 6.712 -13.378 1.00 27.31 118 HIS A O 1
ATOM 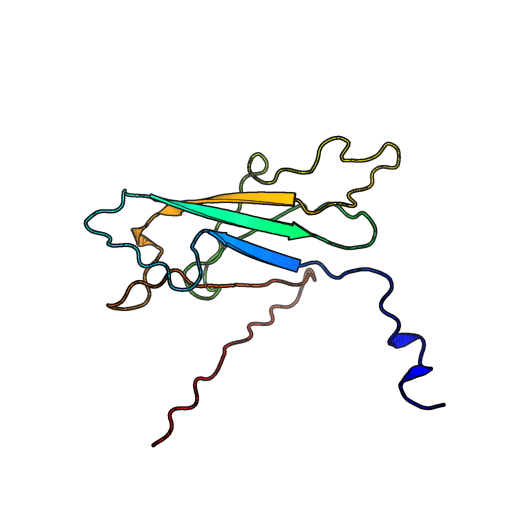920 N N . PRO A 1 119 ? -8.511 8.000 -14.876 1.00 33.97 119 PRO A N 1
ATOM 921 C CA . PRO A 1 119 ? -8.966 9.283 -14.312 1.00 33.97 119 PRO A CA 1
ATOM 922 C C . PRO A 1 119 ? -10.477 9.560 -14.395 1.00 33.97 119 PRO A C 1
ATOM 924 O O . PRO A 1 119 ? -10.907 10.606 -13.916 1.00 33.97 119 PRO A O 1
ATOM 927 N N . THR A 1 120 ? -11.283 8.694 -15.019 1.00 25.80 120 THR A N 1
ATOM 928 C CA . THR A 1 120 ? -12.657 9.065 -15.405 1.00 25.80 120 THR A CA 1
ATOM 929 C C . THR A 1 120 ? -13.760 8.042 -15.171 1.00 25.80 120 THR A C 1
ATOM 931 O O . THR A 1 120 ? -14.910 8.452 -15.276 1.00 25.80 120 THR A O 1
ATOM 934 N N . GLU A 1 121 ? -13.520 6.777 -14.812 1.00 25.89 121 GLU A N 1
ATOM 935 C CA . GLU A 1 121 ? -14.641 5.825 -14.689 1.00 25.89 121 GLU A CA 1
ATOM 936 C C . GLU A 1 121 ? -14.524 4.902 -13.469 1.00 25.89 121 GLU A C 1
ATOM 938 O O . GLU A 1 121 ? -13.518 4.231 -13.250 1.00 25.89 121 GLU A O 1
ATOM 943 N N . ARG A 1 122 ? -15.582 4.933 -12.641 1.00 34.09 122 ARG A N 1
ATOM 944 C CA . ARG A 1 122 ? -15.830 4.045 -11.497 1.00 34.09 122 ARG A CA 1
ATOM 945 C C . ARG A 1 122 ? -16.289 2.684 -12.009 1.00 34.09 122 ARG A C 1
ATOM 947 O O . ARG A 1 122 ? -17.259 2.617 -12.759 1.00 34.09 122 ARG A O 1
ATOM 954 N N . THR A 1 123 ? -15.698 1.614 -11.497 1.00 24.81 123 THR A N 1
ATOM 955 C CA . THR A 1 123 ? -16.291 0.274 -11.561 1.00 24.81 123 THR A CA 1
ATOM 956 C C . THR A 1 123 ? -16.317 -0.328 -10.164 1.00 24.81 123 THR A C 1
ATOM 958 O O . THR A 1 123 ? -15.276 -0.712 -9.634 1.00 24.81 123 THR A O 1
ATOM 961 N N . ASP A 1 124 ? -17.515 -0.399 -9.584 1.00 26.08 124 ASP A N 1
ATOM 962 C CA . ASP A 1 124 ? -17.806 -1.132 -8.354 1.00 26.08 124 ASP A CA 1
ATOM 963 C C . ASP A 1 124 ? -18.103 -2.594 -8.727 1.00 26.08 124 ASP A C 1
ATOM 965 O O . ASP A 1 124 ? -18.955 -2.861 -9.577 1.00 26.08 124 ASP A O 1
ATOM 969 N N . LEU A 1 125 ? -17.399 -3.558 -8.124 1.00 27.19 125 LEU A N 1
ATOM 970 C CA . LEU A 1 125 ? -17.687 -4.985 -8.295 1.00 27.19 125 LEU A CA 1
ATOM 971 C C . LEU A 1 125 ? -18.212 -5.558 -6.971 1.00 27.19 125 LEU A C 1
ATOM 973 O O . LEU A 1 125 ? -17.443 -5.998 -6.119 1.00 27.19 125 LEU A O 1
ATOM 977 N N . GLU A 1 126 ? -19.534 -5.550 -6.797 1.00 28.28 126 GLU A N 1
ATOM 978 C CA . GLU A 1 126 ? -20.208 -6.210 -5.674 1.00 28.28 126 GLU A CA 1
ATOM 979 C C . GLU A 1 126 ? -20.276 -7.731 -5.884 1.00 28.28 126 GLU A C 1
ATOM 981 O O . GLU A 1 126 ? -20.671 -8.229 -6.943 1.00 28.28 126 GLU A O 1
ATOM 986 N N . ARG A 1 127 ? -19.949 -8.505 -4.843 1.00 29.16 127 ARG A N 1
ATOM 987 C CA . ARG A 1 127 ? -20.149 -9.959 -4.838 1.00 29.16 127 ARG A CA 1
ATOM 988 C C . ARG A 1 127 ? -21.592 -10.257 -4.420 1.00 29.16 127 ARG A C 1
ATOM 990 O O . ARG A 1 127 ? -21.933 -10.139 -3.248 1.00 29.16 127 ARG A O 1
ATOM 997 N N . HIS A 1 128 ? -22.427 -10.696 -5.359 1.00 28.98 128 HIS A N 1
ATOM 998 C CA . HIS A 1 128 ? -23.732 -11.272 -5.033 1.00 28.98 128 HIS A CA 1
ATOM 999 C C . HIS A 1 128 ? -23.531 -12.607 -4.300 1.00 28.98 128 HIS A C 1
ATOM 1001 O O . HIS A 1 128 ? -23.024 -13.578 -4.866 1.00 28.98 128 HIS A O 1
ATOM 1007 N N . GLY A 1 129 ? -23.916 -12.661 -3.026 1.00 28.00 129 GLY A N 1
ATOM 1008 C CA . GLY A 1 129 ? -24.057 -13.915 -2.295 1.00 28.00 129 GLY A CA 1
ATOM 1009 C C . GLY A 1 129 ? -25.305 -14.649 -2.778 1.00 28.00 129 GLY A C 1
ATOM 1010 O O . GLY A 1 129 ? -26.421 -14.191 -2.556 1.00 28.00 129 GLY A O 1
ATOM 1011 N N . HIS A 1 130 ? -25.132 -15.795 -3.436 1.00 32.69 130 HIS A N 1
ATOM 1012 C CA . HIS A 1 130 ? -26.235 -16.723 -3.664 1.00 32.69 130 HIS A CA 1
ATOM 1013 C C . HIS A 1 130 ? -26.679 -17.324 -2.327 1.00 32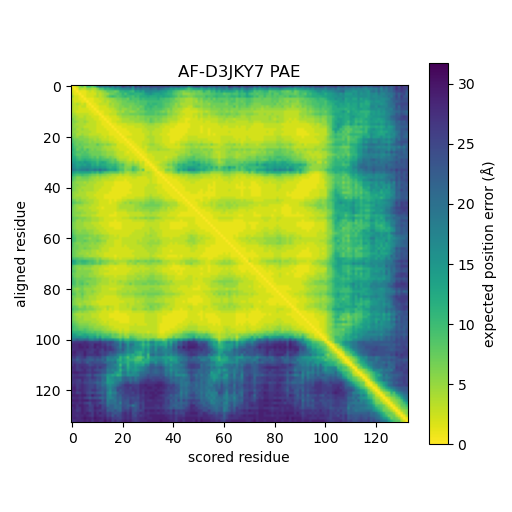.69 130 HIS A C 1
ATOM 1015 O O . HIS A 1 130 ? -26.002 -18.190 -1.773 1.00 32.69 130 HIS A O 1
ATOM 1021 N N . GLY A 1 131 ? -27.836 -16.886 -1.832 1.00 29.98 131 GLY A N 1
ATOM 1022 C CA . GLY A 1 131 ? -28.621 -17.669 -0.886 1.00 29.98 131 GLY A CA 1
ATOM 1023 C C . GLY A 1 131 ? -29.120 -18.927 -1.592 1.00 29.98 131 GLY A C 1
ATOM 1024 O O . GLY A 1 131 ? -29.819 -18.837 -2.600 1.00 29.98 131 GLY A O 1
ATOM 1025 N N . LYS A 1 132 ? -28.731 -20.101 -1.093 1.00 31.27 132 LYS A N 1
ATOM 1026 C CA . LYS A 1 132 ? -29.446 -21.339 -1.401 1.00 31.27 132 LYS A CA 1
ATOM 1027 C C . LYS A 1 132 ? -30.647 -21.420 -0.458 1.00 31.27 132 LYS A C 1
ATOM 1029 O O . LYS A 1 132 ? -30.465 -21.279 0.750 1.00 31.27 132 LYS A O 1
ATOM 1034 N N . GLN A 1 133 ? -31.836 -21.578 -1.040 1.00 36.00 133 GLN A N 1
ATOM 1035 C CA . GLN A 1 133 ? -33.003 -22.139 -0.354 1.00 36.00 133 GLN A CA 1
ATOM 1036 C C . GLN A 1 133 ? -32.752 -23.611 -0.024 1.00 36.00 133 GLN A C 1
ATOM 1038 O O . GLN A 1 133 ? -31.977 -24.251 -0.778 1.00 36.00 133 GLN A O 1
#

Secondary structure (DSSP, 8-state):
--GGG-GGG---SPPPEEEEEESPTT-B--TTTS-SEEEEEEEEE-STT------EE-SSSSSS-EEPPTTTEEPPTT-S-TTS---SPEEEEEEEEGGG--SSSS-BPPP-------SS-------------

Foldseek 3Di:
DDPVPDPVPDDDWFFKKKWKPPPDDQDFDDPVPDDQKDKTKIKIDITPQDDDPWDWDALPQPPDTDTFDPVQFAADPCPPPPVNGRHDITMGMDIDGPVRQDDDPGRDRDTDDDDTDDPDDDDRDDDDDDDDD

Solvent-accessible surface area (backbone atoms only — not comparable to full-atom values): 8688 Å² total; per-residue (Å²): 130,64,82,92,72,47,74,91,74,63,82,85,60,54,69,56,48,67,51,72,63,32,71,54,94,86,43,72,67,55,73,94,76,48,62,77,51,43,77,34,31,29,38,36,38,38,30,89,27,44,75,87,87,80,55,64,50,49,59,68,85,68,81,52,70,47,74,44,52,83,85,35,56,42,66,54,88,74,60,58,34,99,84,66,32,25,79,63,52,30,41,38,45,42,78,42,55,48,81,59,42,66,63,64,102,62,43,50,67,78,83,82,74,83,75,69,92,65,100,82,72,90,79,88,84,81,81,82,77,81,80,80,129

Nearest PDB structures (foldseek):
  2bii-assembly1_A  TM=7.801E-01  e=1.141E-04  Ogataea angusta
  7ru8-assembly1_L  TM=4.416E-01  e=1.780E+00  Homo sapiens
  7q0a-assembly1_Z  TM=3.441E-01  e=1.883E+00  Homo sapiens
  3uc0-assembly1_L  TM=3.589E-01  e=2.795E+00  Pan troglodytes
  6wvz-assembly1_L  TM=4.097E-01  e=5.504E+00  Homo sapiens

Mean predicted aligned error: 10.36 Å

Sequence (133 aa):
GGWWYKPDYIINELNINSAISSPGHGEVLYLDECGPTYEMTGYAYGGGGRKIIRVEVTLDGGKSWHLVEDGNVTHPPGTPTAAGKYWGWCLWTITVPTADSAQGHERRVPSLGRRDEHPTERTDLERHGHGKQ

Organism: NCBI:txid100272